Protein AF-A0A6C2CS81-F1 (afdb_monomer)

Radius of gyration: 17.57 Å; Cα contacts (8 Å, |Δi|>4): 46; chains: 1; bounding box: 49×18×47 Å

Structure (mmCIF, N/CA/C/O backbone):
data_AF-A0A6C2CS81-F1
#
_entry.id   AF-A0A6C2CS81-F1
#
loop_
_atom_site.group_PDB
_atom_site.id
_atom_site.type_symbol
_atom_site.label_atom_id
_atom_site.label_alt_id
_atom_site.label_comp_id
_atom_site.label_asym_id
_atom_site.label_entity_id
_atom_site.label_seq_id
_atom_site.pdbx_PDB_ins_code
_atom_site.Cartn_x
_atom_site.Cartn_y
_atom_site.Cartn_z
_atom_site.occupancy
_atom_site.B_iso_or_equiv
_atom_site.auth_seq_id
_atom_site.auth_comp_id
_atom_site.auth_asym_id
_atom_site.auth_atom_id
_atom_site.pdbx_PDB_model_num
ATOM 1 N N . MET A 1 1 ? -30.125 -8.688 -27.719 1.00 49.88 1 MET A N 1
ATOM 2 C CA . MET A 1 1 ? -30.479 -7.733 -26.649 1.00 49.88 1 MET A CA 1
ATOM 3 C C . MET A 1 1 ? -29.265 -7.621 -25.745 1.00 49.88 1 MET A C 1
ATOM 5 O O . MET A 1 1 ? -28.856 -8.648 -25.223 1.00 49.88 1 MET A O 1
ATOM 9 N N . SER A 1 2 ? -28.646 -6.447 -25.635 1.00 64.19 2 SER A N 1
ATOM 10 C CA . SER A 1 2 ? -27.501 -6.234 -24.738 1.00 64.19 2 SER A CA 1
ATOM 11 C C . SER A 1 2 ? -28.019 -5.623 -23.443 1.00 64.19 2 SER A C 1
ATOM 13 O O . SER A 1 2 ? -28.623 -4.554 -23.478 1.00 64.19 2 SER A O 1
ATOM 15 N N . THR A 1 3 ? -27.840 -6.312 -22.318 1.00 72.81 3 THR A N 1
ATOM 16 C CA . THR A 1 3 ? -28.207 -5.782 -21.001 1.00 72.81 3 THR A CA 1
ATOM 17 C C . THR A 1 3 ? -27.291 -4.608 -20.677 1.00 72.81 3 THR A C 1
ATOM 19 O O . THR A 1 3 ? -26.073 -4.767 -20.617 1.00 72.81 3 THR A O 1
ATOM 22 N N . GLN A 1 4 ? -27.870 -3.423 -20.504 1.00 74.44 4 GLN A N 1
ATOM 23 C CA . GLN A 1 4 ? -27.133 -2.224 -20.128 1.00 74.44 4 GLN A CA 1
ATOM 24 C C . GLN A 1 4 ? -26.682 -2.370 -18.668 1.00 74.44 4 GLN A C 1
ATOM 26 O O . GLN A 1 4 ? -27.507 -2.376 -17.758 1.00 74.44 4 GLN A O 1
ATOM 31 N N . MET A 1 5 ? -25.378 -2.552 -18.453 1.00 77.06 5 MET A N 1
ATOM 32 C CA . MET A 1 5 ? -24.788 -2.566 -17.115 1.00 77.06 5 MET A CA 1
ATOM 33 C C . MET A 1 5 ? -24.511 -1.125 -16.691 1.00 77.06 5 MET A C 1
ATOM 35 O O . MET A 1 5 ? -23.663 -0.453 -17.276 1.00 77.06 5 MET A O 1
ATOM 39 N N . THR A 1 6 ? -25.247 -0.645 -15.694 1.00 71.69 6 THR A N 1
ATOM 40 C CA . THR A 1 6 ? -25.014 0.659 -15.069 1.00 71.69 6 THR A CA 1
ATOM 41 C C . THR A 1 6 ? -24.225 0.443 -13.785 1.00 71.69 6 THR A C 1
ATOM 43 O O . THR A 1 6 ? -24.729 -0.173 -12.849 1.00 71.69 6 THR A O 1
ATOM 46 N N . PHE A 1 7 ? -22.994 0.953 -13.743 1.00 73.06 7 PHE A N 1
ATOM 47 C CA . PHE A 1 7 ? -22.192 1.002 -12.523 1.00 73.06 7 PHE A CA 1
ATOM 48 C C . PHE A 1 7 ? -22.459 2.339 -11.825 1.00 73.06 7 PHE A C 1
ATOM 50 O O . PHE A 1 7 ? -22.168 3.385 -12.411 1.00 73.06 7 PHE A O 1
ATOM 57 N N . PRO A 1 8 ? -23.055 2.347 -10.622 1.00 62.38 8 PRO A N 1
ATOM 58 C CA . PRO A 1 8 ? -23.267 3.585 -9.893 1.00 62.38 8 PRO A CA 1
ATOM 59 C C . PRO A 1 8 ? -21.915 4.172 -9.479 1.00 62.38 8 PRO A C 1
ATOM 61 O O . PRO A 1 8 ? -21.087 3.489 -8.881 1.00 62.38 8 PRO A O 1
ATOM 64 N N . VAL A 1 9 ? -21.698 5.451 -9.787 1.00 60.50 9 VAL A N 1
ATOM 65 C CA . VAL A 1 9 ? -20.630 6.233 -9.159 1.00 60.50 9 VAL A CA 1
ATOM 66 C C . VAL A 1 9 ? -21.114 6.557 -7.752 1.00 60.50 9 VAL A C 1
ATOM 68 O O . VAL A 1 9 ? -21.937 7.452 -7.572 1.00 60.50 9 VAL A O 1
ATOM 71 N N . THR A 1 10 ? -20.666 5.798 -6.759 1.00 59.78 10 THR A N 1
ATOM 72 C CA . THR A 1 10 ? -20.921 6.115 -5.352 1.00 59.78 10 THR A CA 1
ATOM 73 C C . THR A 1 10 ? -19.828 7.060 -4.847 1.00 59.78 10 THR A C 1
ATOM 75 O O . THR A 1 10 ? -18.663 6.667 -4.848 1.00 59.78 10 THR A O 1
ATOM 78 N N . PRO A 1 11 ? -20.166 8.283 -4.395 1.00 61.75 11 PRO A N 1
ATOM 79 C CA . PRO A 1 11 ? -19.229 9.181 -3.713 1.00 61.75 11 PRO A CA 1
ATOM 80 C C . PRO A 1 11 ? -18.935 8.755 -2.257 1.00 61.75 11 PRO A C 1
ATOM 82 O O . PRO A 1 11 ? -18.396 9.543 -1.483 1.00 61.75 11 PRO A O 1
ATOM 85 N N . ASP A 1 12 ? -19.311 7.528 -1.889 1.00 62.16 12 ASP A N 1
ATOM 86 C CA . ASP A 1 12 ? -19.157 6.943 -0.559 1.00 62.16 12 ASP A CA 1
ATOM 87 C C . ASP A 1 12 ? -17.696 6.587 -0.234 1.00 62.16 12 ASP A C 1
ATOM 89 O O . ASP A 1 12 ? -16.869 6.433 -1.141 1.00 62.16 12 ASP A O 1
ATOM 93 N N . PRO A 1 13 ? -17.348 6.459 1.062 1.00 68.00 13 PRO A N 1
ATOM 94 C CA . PRO A 1 13 ? -16.023 6.005 1.470 1.00 68.00 13 PRO A CA 1
ATOM 95 C C . PRO A 1 13 ? -15.674 4.648 0.836 1.00 68.00 13 PRO A C 1
ATOM 97 O O . PRO A 1 13 ? -16.539 3.798 0.631 1.00 68.00 13 PRO A O 1
ATOM 100 N N . LEU A 1 14 ? -14.380 4.428 0.562 1.00 68.38 14 LEU A N 1
ATOM 101 C CA . LEU A 1 14 ? -13.869 3.173 -0.014 1.00 68.38 14 LEU A CA 1
ATOM 102 C C . LEU A 1 14 ? -14.137 1.987 0.922 1.00 68.38 14 LEU A C 1
ATOM 104 O O . LEU A 1 14 ? -14.254 0.850 0.472 1.00 68.38 14 LEU A O 1
ATOM 108 N N . TYR A 1 15 ? -14.242 2.263 2.223 1.00 70.75 15 TYR A N 1
ATOM 109 C CA . TYR A 1 15 ? -14.526 1.284 3.257 1.00 70.75 15 TYR A CA 1
ATOM 110 C C . TYR A 1 15 ? -15.749 1.672 4.078 1.00 70.75 15 TYR A C 1
ATOM 112 O O . TYR A 1 15 ? -15.871 2.801 4.548 1.00 70.75 15 TYR A O 1
ATOM 120 N N . ILE A 1 16 ? -16.605 0.682 4.319 1.00 76.25 16 ILE A N 1
ATOM 121 C CA . ILE A 1 16 ? -17.685 0.746 5.301 1.00 76.25 16 ILE A CA 1
ATOM 122 C C . ILE A 1 16 ? -17.293 -0.177 6.453 1.00 76.25 16 ILE A 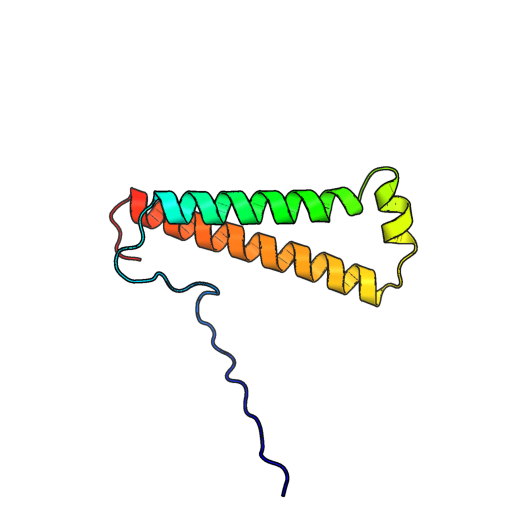C 1
ATOM 124 O O . ILE A 1 16 ? -16.854 -1.309 6.231 1.00 76.25 16 ILE A O 1
ATOM 128 N N . LEU A 1 17 ? -17.423 0.310 7.686 1.00 78.69 17 LEU A N 1
ATOM 129 C CA . LEU A 1 17 ? -17.171 -0.507 8.864 1.00 78.69 17 LEU A CA 1
ATOM 130 C C . LEU A 1 17 ? -18.285 -1.537 9.025 1.00 78.69 17 LEU A C 1
ATOM 132 O O . LEU A 1 17 ? -19.465 -1.197 9.000 1.00 78.69 17 LEU A O 1
ATOM 136 N N . ALA A 1 18 ? -17.902 -2.795 9.223 1.00 83.56 18 ALA A N 1
ATOM 137 C CA . ALA A 1 18 ? -18.843 -3.801 9.686 1.00 83.56 18 ALA A CA 1
ATOM 138 C C . ALA A 1 18 ? -19.224 -3.532 11.150 1.00 83.56 18 ALA A C 1
ATOM 140 O O . ALA A 1 18 ? -18.400 -3.055 11.940 1.00 83.56 18 ALA A O 1
ATOM 141 N N . ASP A 1 19 ? -20.453 -3.894 11.518 1.00 76.94 19 ASP A N 1
ATOM 142 C CA . ASP A 1 19 ? -20.928 -3.783 12.895 1.00 76.94 19 ASP A CA 1
ATOM 143 C C . ASP A 1 19 ? -19.991 -4.517 13.866 1.00 76.94 19 ASP A C 1
ATOM 145 O O . ASP A 1 19 ? -19.620 -5.675 13.659 1.00 76.94 19 ASP A O 1
ATOM 149 N N . GLY A 1 20 ? -19.605 -3.835 14.947 1.00 78.56 20 GLY A N 1
ATOM 150 C CA . GLY A 1 20 ? -18.764 -4.408 16.001 1.00 78.56 20 GLY A CA 1
ATOM 151 C C . GLY A 1 20 ? -17.276 -4.544 15.658 1.00 78.56 20 GLY A C 1
ATOM 152 O O . GLY A 1 20 ? -16.556 -5.230 16.388 1.00 78.56 20 GLY A O 1
ATOM 153 N N . VAL A 1 21 ? -16.789 -3.910 14.584 1.00 85.19 21 VAL A N 1
ATOM 154 C CA . VAL A 1 21 ? -15.353 -3.907 14.269 1.00 85.19 21 VAL A CA 1
ATOM 155 C C . VAL A 1 21 ? -14.538 -3.325 15.429 1.00 85.19 21 VAL A C 1
ATOM 157 O O . VAL A 1 21 ? -14.881 -2.296 16.012 1.00 85.19 21 VAL A O 1
ATOM 160 N N . SER A 1 22 ? -13.448 -4.000 15.790 1.00 87.62 22 SER A N 1
ATOM 161 C CA . SER A 1 22 ? -12.552 -3.537 16.847 1.00 87.62 22 SER A CA 1
ATOM 162 C C . SER A 1 22 ? -11.502 -2.575 16.292 1.00 87.62 22 SER A C 1
ATOM 164 O O . SER A 1 22 ? -11.089 -2.673 15.135 1.00 87.62 22 SER A O 1
ATOM 166 N N . SER A 1 23 ? -10.991 -1.684 17.143 1.00 87.00 23 SER A N 1
ATOM 167 C CA . SER A 1 23 ? -9.869 -0.803 16.792 1.00 87.00 23 SER A CA 1
ATOM 168 C C . SER A 1 23 ? -8.610 -1.578 16.377 1.00 87.00 23 SER A C 1
ATOM 170 O O . SER A 1 23 ? -7.838 -1.095 15.551 1.00 87.00 23 SER A O 1
ATOM 172 N N . ILE A 1 24 ? -8.429 -2.800 16.891 1.00 90.31 24 ILE A N 1
ATOM 173 C CA . ILE A 1 24 ? -7.334 -3.706 16.512 1.00 90.31 24 ILE A CA 1
ATOM 174 C C . ILE A 1 24 ? -7.473 -4.134 15.048 1.00 90.31 24 ILE A C 1
ATOM 176 O O . ILE A 1 24 ? -6.502 -4.059 14.303 1.00 90.31 24 ILE A O 1
ATOM 180 N N . ALA A 1 25 ? -8.678 -4.504 14.604 1.00 90.56 25 ALA A N 1
ATOM 181 C CA . ALA A 1 25 ? -8.903 -4.895 13.213 1.00 90.56 25 ALA A CA 1
ATOM 182 C C . ALA A 1 25 ? -8.613 -3.741 12.235 1.00 90.56 25 ALA A C 1
ATOM 184 O O . ALA A 1 25 ? -8.064 -3.963 11.155 1.00 90.56 25 ALA A O 1
ATOM 185 N N . ILE A 1 26 ? -8.922 -2.499 12.627 1.00 90.88 26 ILE A N 1
ATOM 186 C CA . ILE A 1 26 ? -8.575 -1.306 11.841 1.00 90.88 26 ILE A CA 1
ATOM 187 C C . ILE A 1 26 ? -7.061 -1.083 11.811 1.00 90.88 26 ILE A C 1
ATOM 189 O O . ILE A 1 26 ? -6.511 -0.813 10.743 1.00 90.88 26 ILE A O 1
ATOM 193 N N . ALA A 1 27 ? -6.374 -1.245 12.944 1.00 91.62 27 ALA A N 1
ATOM 194 C CA . ALA A 1 27 ? -4.917 -1.149 13.007 1.00 91.62 27 ALA A CA 1
ATOM 195 C C . ALA A 1 27 ? -4.227 -2.206 12.123 1.00 91.62 27 ALA A C 1
ATOM 197 O O . ALA A 1 27 ? -3.270 -1.881 11.418 1.00 91.62 27 ALA A O 1
ATOM 198 N N . ASP A 1 28 ? -4.745 -3.435 12.091 1.00 93.81 28 ASP A N 1
ATOM 199 C CA . ASP A 1 28 ? -4.237 -4.504 11.228 1.00 93.81 28 ASP A CA 1
ATOM 200 C C . ASP A 1 28 ? -4.421 -4.170 9.743 1.00 93.81 28 ASP A C 1
ATOM 202 O O . ASP A 1 28 ? -3.473 -4.292 8.961 1.00 93.81 28 ASP A O 1
ATOM 206 N N . GLN A 1 29 ? -5.605 -3.688 9.342 1.00 92.94 29 GLN A N 1
ATOM 207 C CA . GLN A 1 29 ? -5.848 -3.263 7.957 1.00 92.94 29 GLN A CA 1
ATOM 208 C C . GLN A 1 29 ? -4.953 -2.088 7.558 1.00 92.94 29 GLN A C 1
ATOM 210 O O . GLN A 1 29 ? -4.364 -2.108 6.475 1.00 92.94 29 GLN A O 1
ATOM 215 N N . LEU A 1 30 ? -4.794 -1.100 8.441 1.00 94.56 30 LEU A N 1
ATOM 216 C CA . LEU A 1 30 ? -3.906 0.037 8.218 1.00 94.56 30 LEU A CA 1
ATOM 217 C C . LEU A 1 30 ? -2.460 -0.433 8.014 1.00 94.56 30 LEU A C 1
ATOM 219 O O . LEU A 1 30 ? -1.811 -0.050 7.041 1.00 94.56 30 LEU A O 1
ATOM 223 N N . SER A 1 31 ? -1.982 -1.320 8.887 1.00 97.00 31 SER A N 1
ATOM 224 C CA . SER A 1 31 ? -0.642 -1.897 8.803 1.00 97.00 31 SER A CA 1
ATOM 225 C C . SER A 1 31 ? -0.442 -2.703 7.514 1.00 97.00 31 SER A C 1
ATOM 227 O O . SER A 1 31 ? 0.612 -2.617 6.883 1.00 97.00 31 SER A O 1
ATOM 229 N N . ALA A 1 32 ? -1.453 -3.458 7.077 1.00 96.88 32 ALA A N 1
ATOM 230 C CA . ALA A 1 32 ? -1.410 -4.187 5.814 1.00 96.88 32 ALA A CA 1
ATOM 231 C C . ALA A 1 32 ? -1.287 -3.237 4.610 1.00 96.88 32 ALA A C 1
ATOM 233 O O . ALA A 1 32 ? -0.411 -3.435 3.769 1.00 96.88 32 ALA A O 1
ATOM 234 N N . ARG A 1 33 ? -2.101 -2.173 4.541 1.00 96.88 33 ARG A N 1
ATOM 235 C CA . ARG A 1 33 ? -2.043 -1.209 3.426 1.00 96.88 33 ARG A CA 1
ATOM 236 C C . ARG A 1 33 ? -0.734 -0.435 3.383 1.00 96.88 33 ARG A C 1
ATOM 238 O O . ARG A 1 33 ? -0.184 -0.261 2.300 1.00 96.88 33 ARG A O 1
ATOM 245 N N . GLN A 1 34 ? -0.189 -0.060 4.538 1.00 98.25 34 GLN A N 1
ATOM 246 C CA . GLN A 1 34 ? 1.138 0.555 4.619 1.00 98.25 34 GLN A CA 1
ATOM 247 C C . GLN A 1 34 ? 2.224 -0.362 4.048 1.00 98.25 34 GLN A C 1
ATOM 249 O O . GLN A 1 34 ? 3.025 0.092 3.238 1.00 98.25 34 GLN A O 1
ATOM 254 N N . ARG A 1 35 ? 2.223 -1.656 4.402 1.00 98.38 35 ARG A N 1
ATOM 255 C CA . ARG A 1 35 ? 3.191 -2.625 3.854 1.00 98.38 35 ARG A CA 1
ATOM 256 C C . ARG A 1 35 ? 3.022 -2.843 2.354 1.00 98.38 35 ARG A C 1
ATOM 258 O O . ARG A 1 35 ? 4.016 -2.989 1.652 1.00 98.38 35 ARG A O 1
ATOM 265 N N . HIS A 1 36 ? 1.787 -2.871 1.856 1.00 97.94 36 HIS A N 1
ATOM 266 C CA . HIS A 1 36 ? 1.536 -3.000 0.419 1.00 97.94 36 HIS A CA 1
ATOM 267 C C . HIS A 1 36 ? 2.049 -1.778 -0.348 1.00 97.94 36 HIS A C 1
ATOM 269 O O . HIS A 1 36 ? 2.730 -1.938 -1.359 1.00 97.94 36 HIS A O 1
ATOM 275 N N . LEU A 1 37 ? 1.767 -0.568 0.148 1.00 98.31 37 LEU A N 1
ATOM 276 C CA . LEU A 1 37 ? 2.250 0.666 -0.467 1.00 98.31 37 LEU A CA 1
ATOM 277 C C . LEU A 1 37 ? 3.780 0.742 -0.438 1.00 98.31 37 LEU A C 1
ATOM 279 O O . LEU A 1 37 ? 4.387 1.066 -1.452 1.00 98.31 37 LEU A O 1
ATOM 283 N N . ASP A 1 38 ? 4.400 0.398 0.691 1.00 98.06 38 ASP A N 1
ATOM 284 C CA . ASP A 1 38 ? 5.858 0.358 0.828 1.00 98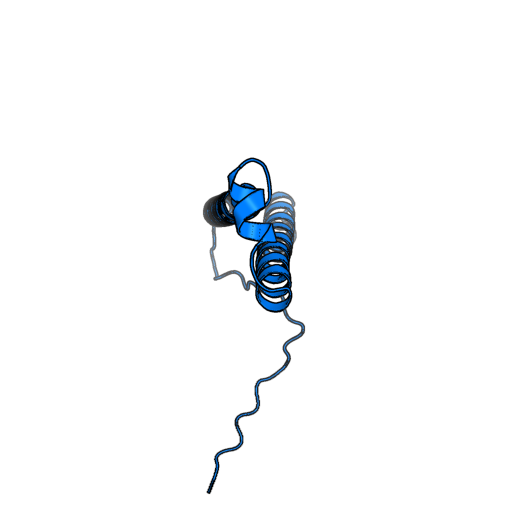.06 38 ASP A CA 1
ATOM 285 C C . ASP A 1 38 ? 6.498 -0.616 -0.173 1.00 98.06 38 ASP A C 1
ATOM 287 O O . ASP A 1 38 ? 7.420 -0.249 -0.903 1.00 98.06 38 ASP A O 1
ATOM 291 N N . ALA A 1 39 ? 5.940 -1.825 -0.300 1.00 97.19 39 ALA A N 1
ATOM 292 C CA . ALA A 1 39 ? 6.406 -2.812 -1.268 1.00 97.19 39 ALA A CA 1
ATOM 293 C C . ALA A 1 39 ? 6.303 -2.304 -2.715 1.00 97.19 39 ALA A C 1
ATOM 295 O O . ALA A 1 39 ? 7.249 -2.476 -3.486 1.00 97.19 39 ALA A O 1
ATOM 296 N N . LEU A 1 40 ? 5.202 -1.646 -3.093 1.00 96.88 40 LEU A N 1
ATOM 297 C CA . LEU A 1 40 ? 5.061 -1.080 -4.437 1.00 96.88 40 LEU A CA 1
ATOM 298 C C . LEU A 1 40 ? 6.028 0.082 -4.671 1.00 96.88 40 LEU A C 1
ATOM 300 O O . LEU A 1 40 ? 6.719 0.102 -5.687 1.00 96.88 40 LEU A O 1
ATOM 304 N N . LEU A 1 41 ? 6.142 1.015 -3.725 1.00 97.25 41 LEU A N 1
ATOM 305 C CA . LEU A 1 41 ? 7.084 2.128 -3.838 1.00 97.25 41 LEU A CA 1
ATOM 306 C C . LEU A 1 41 ? 8.532 1.637 -3.915 1.00 97.25 41 LEU A C 1
ATOM 308 O O . LEU A 1 41 ? 9.329 2.229 -4.635 1.00 97.25 41 LEU A O 1
ATOM 312 N N . SER A 1 42 ? 8.873 0.516 -3.272 1.00 96.56 42 SER A N 1
ATOM 313 C CA . SER A 1 42 ? 10.209 -0.085 -3.387 1.00 96.56 42 SER A CA 1
ATOM 314 C C . SER A 1 42 ? 10.614 -0.443 -4.821 1.00 96.56 42 SER A C 1
ATOM 316 O O . SER A 1 42 ? 11.802 -0.469 -5.138 1.00 96.56 42 SER A O 1
ATOM 318 N N . MET A 1 43 ? 9.644 -0.640 -5.718 1.00 96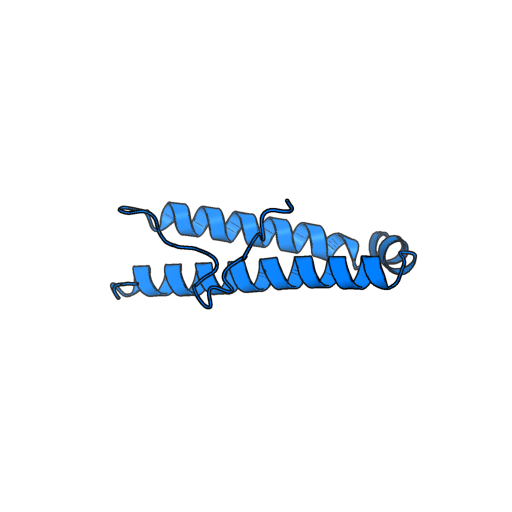.25 43 MET A N 1
ATOM 319 C CA . MET A 1 43 ? 9.896 -0.893 -7.138 1.00 96.25 43 MET A CA 1
ATOM 320 C C . MET A 1 43 ? 10.193 0.375 -7.941 1.00 96.25 43 MET A C 1
ATOM 322 O O . MET A 1 43 ? 10.658 0.270 -9.072 1.00 96.25 43 MET A O 1
ATOM 326 N N . THR A 1 44 ? 9.961 1.571 -7.393 1.00 95.88 44 THR A N 1
ATOM 327 C CA . THR A 1 44 ? 10.100 2.835 -8.136 1.00 95.88 44 THR A CA 1
ATOM 328 C C . THR A 1 44 ? 11.442 3.529 -7.903 1.00 95.88 44 THR A C 1
ATOM 330 O O . THR A 1 44 ? 11.741 4.532 -8.552 1.00 95.88 44 THR A O 1
ATOM 333 N N . TYR A 1 45 ? 12.275 3.019 -6.994 1.00 94.56 45 TYR A N 1
ATOM 334 C CA . TYR A 1 45 ? 13.589 3.577 -6.673 1.00 94.56 45 TYR A CA 1
ATOM 335 C C . TYR A 1 45 ? 14.683 2.501 -6.631 1.00 94.56 45 TYR A C 1
ATOM 337 O O . TYR A 1 45 ? 14.427 1.313 -6.803 1.00 94.56 45 TYR A O 1
ATOM 345 N N . GLY A 1 46 ? 15.938 2.928 -6.469 1.00 93.62 46 GLY A N 1
ATOM 346 C CA . GLY A 1 46 ? 17.087 2.020 -6.485 1.00 93.62 46 GLY A CA 1
ATOM 347 C C . GLY A 1 46 ? 17.307 1.346 -7.844 1.00 93.62 46 GLY A C 1
ATOM 348 O O . GLY A 1 46 ? 17.026 1.927 -8.896 1.00 93.62 46 GLY A O 1
ATOM 349 N N . GLU A 1 47 ? 17.833 0.122 -7.811 1.00 90.94 47 GLU A N 1
ATOM 350 C CA . GLU A 1 47 ? 18.077 -0.702 -9.002 1.00 90.94 47 GLU A CA 1
ATOM 351 C C . GLU A 1 47 ? 16.756 -1.080 -9.695 1.00 90.94 47 GLU A C 1
ATOM 353 O O . GLU A 1 47 ? 16.631 -0.998 -10.915 1.00 90.94 47 GLU A O 1
ATOM 358 N N . GLN A 1 48 ? 15.733 -1.384 -8.903 1.00 89.62 48 GLN A N 1
ATOM 359 C CA . GLN A 1 48 ? 14.399 -1.809 -9.314 1.00 89.62 48 GLN A CA 1
ATOM 360 C C . GLN A 1 48 ? 13.654 -0.666 -10.017 1.00 89.62 48 GLN A C 1
ATOM 362 O O . GLN A 1 48 ? 13.005 -0.885 -11.040 1.00 89.62 48 GLN A O 1
ATOM 367 N N . GLY A 1 49 ? 13.871 0.579 -9.579 1.00 93.25 49 GLY A N 1
ATOM 368 C CA . GLY A 1 49 ? 13.366 1.780 -10.249 1.00 93.25 49 GLY A CA 1
ATOM 369 C C . GLY A 1 49 ? 13.866 1.955 -11.687 1.00 93.25 49 GLY A C 1
ATOM 370 O O . GLY A 1 49 ? 13.240 2.651 -12.485 1.00 93.25 49 GLY 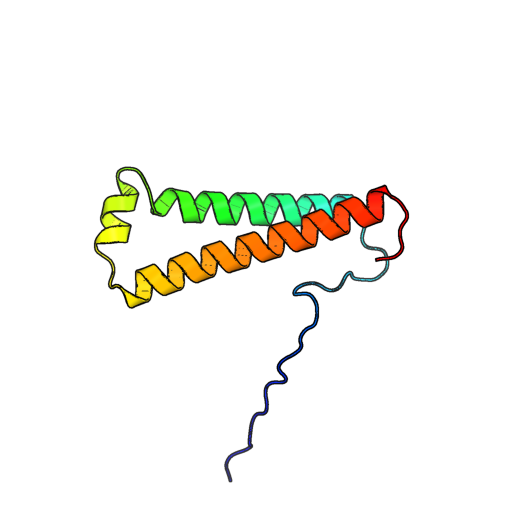A O 1
ATOM 371 N N . THR A 1 50 ? 14.983 1.326 -12.062 1.00 94.75 50 THR A N 1
ATOM 372 C CA . THR A 1 50 ? 15.427 1.289 -13.464 1.00 94.75 50 THR A CA 1
ATOM 373 C C . THR A 1 50 ? 14.503 0.421 -14.310 1.00 94.75 50 THR A C 1
ATOM 375 O O . THR A 1 50 ? 14.118 0.850 -15.393 1.00 94.75 50 THR A O 1
ATOM 378 N N . ALA A 1 51 ? 14.083 -0.741 -13.800 1.00 93.56 51 ALA A N 1
ATOM 379 C CA . ALA A 1 51 ? 13.115 -1.598 -14.482 1.00 93.56 51 ALA A CA 1
ATOM 380 C C . ALA A 1 51 ? 11.746 -0.913 -14.598 1.00 93.56 51 ALA A C 1
ATOM 382 O O . ALA A 1 51 ? 11.151 -0.935 -15.671 1.00 93.56 51 ALA A O 1
ATOM 383 N N . PHE A 1 52 ? 11.292 -0.228 -13.542 1.00 96.12 52 PHE A N 1
ATOM 384 C CA . PHE A 1 52 ? 10.062 0.571 -13.580 1.00 96.12 52 PHE A CA 1
ATOM 385 C C . PHE A 1 52 ? 10.087 1.634 -14.690 1.00 96.12 52 PHE A C 1
ATOM 387 O O . PHE A 1 52 ? 9.150 1.728 -15.476 1.00 96.12 52 PHE A O 1
ATOM 394 N N . ARG A 1 53 ? 11.191 2.381 -14.821 1.00 95.62 53 ARG A N 1
ATOM 395 C CA . ARG A 1 53 ? 11.360 3.413 -15.863 1.00 95.62 53 ARG A CA 1
ATOM 396 C C . ARG A 1 53 ? 11.479 2.865 -17.288 1.00 95.62 53 ARG A C 1
ATOM 398 O O . ARG A 1 53 ? 11.406 3.644 -18.233 1.00 95.62 53 ARG A O 1
ATOM 405 N N . MET A 1 54 ? 11.692 1.559 -17.450 1.00 96.62 54 MET A N 1
ATOM 406 C CA . MET A 1 54 ? 11.685 0.884 -18.753 1.00 96.62 54 MET A CA 1
ATOM 407 C C . MET A 1 54 ? 10.291 0.384 -19.158 1.00 96.62 54 MET A C 1
ATOM 409 O O . MET A 1 54 ? 10.120 -0.066 -20.291 1.00 96.62 54 MET A O 1
ATOM 413 N N . LEU A 1 55 ? 9.303 0.431 -18.258 1.00 96.19 55 LEU A N 1
ATOM 414 C CA . LEU A 1 55 ? 7.915 0.106 -18.583 1.00 96.19 55 LEU A CA 1
ATOM 415 C C . LEU A 1 55 ? 7.316 1.186 -19.494 1.00 96.19 55 LEU A C 1
ATOM 417 O O . LEU A 1 55 ? 7.810 2.312 -19.549 1.00 96.19 55 LEU A O 1
ATOM 421 N N . SER A 1 56 ? 6.233 0.859 -20.199 1.00 98.12 56 SER A N 1
ATOM 422 C CA . SER A 1 56 ? 5.498 1.857 -20.981 1.00 98.12 56 SER A CA 1
ATOM 423 C C . SER A 1 56 ? 4.879 2.926 -20.078 1.00 98.12 56 SER A C 1
ATOM 425 O O . SER A 1 56 ? 4.544 2.649 -18.925 1.00 98.12 56 SER A O 1
ATOM 427 N N . ASP A 1 57 ? 4.672 4.123 -20.627 1.00 97.56 57 ASP A N 1
ATOM 428 C CA . ASP A 1 57 ? 4.070 5.252 -19.906 1.00 97.56 57 ASP A CA 1
ATOM 429 C C . ASP A 1 57 ? 2.721 4.879 -19.273 1.00 97.56 57 ASP A C 1
ATOM 431 O O . ASP A 1 57 ? 2.500 5.154 -18.099 1.00 97.56 57 ASP A O 1
ATOM 435 N N . ASP A 1 58 ? 1.868 4.157 -20.008 1.00 98.19 58 ASP A N 1
ATOM 436 C CA . ASP A 1 58 ? 0.574 3.663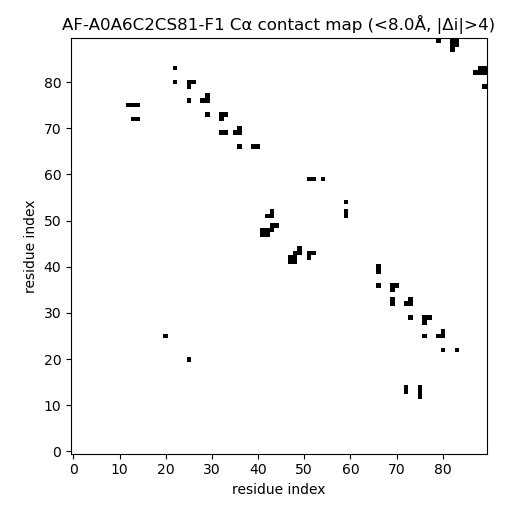 -19.512 1.00 98.19 58 ASP A CA 1
ATOM 437 C C . ASP A 1 58 ? 0.726 2.749 -18.284 1.00 98.19 58 ASP A C 1
ATOM 439 O O . ASP A 1 58 ? -0.001 2.877 -17.301 1.00 98.19 58 ASP A O 1
ATOM 443 N N . VAL A 1 59 ? 1.713 1.849 -18.287 1.00 97.50 59 VAL A N 1
ATOM 444 C CA . VAL A 1 59 ? 1.946 0.951 -17.149 1.00 97.50 59 VAL A CA 1
ATOM 445 C C . VAL A 1 59 ? 2.512 1.724 -15.961 1.00 97.50 59 VAL A C 1
ATOM 447 O O . VAL A 1 59 ? 2.105 1.471 -14.830 1.00 97.50 59 VAL A O 1
ATOM 450 N N . GLN A 1 60 ? 3.418 2.677 -16.197 1.00 97.81 60 GLN A N 1
ATOM 451 C CA . GLN A 1 60 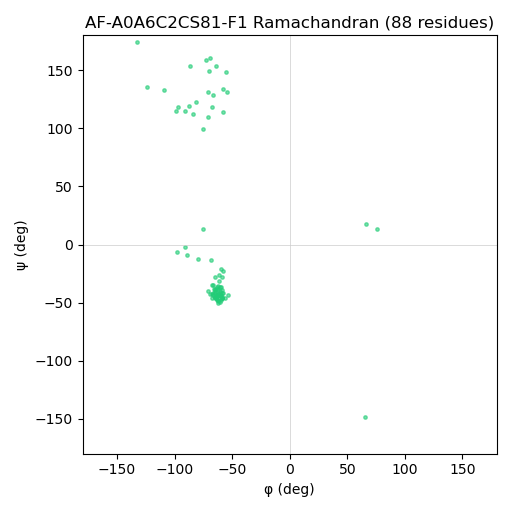? 3.944 3.540 -15.138 1.00 97.81 60 GLN A CA 1
ATOM 452 C C . GLN A 1 60 ? 2.830 4.381 -14.504 1.00 97.81 60 GLN A C 1
ATOM 454 O O . GLN A 1 60 ? 2.740 4.452 -13.280 1.00 97.81 60 GLN A O 1
ATOM 459 N N . GLU A 1 61 ? 1.951 4.970 -15.315 1.00 97.88 61 GLU A N 1
ATOM 460 C CA . GLU A 1 61 ? 0.812 5.755 -14.843 1.00 97.88 61 GLU A CA 1
ATOM 461 C C . GLU A 1 61 ? -0.153 4.891 -14.023 1.00 97.88 61 GLU A C 1
ATOM 463 O O . GLU A 1 61 ? -0.461 5.230 -12.879 1.00 97.88 61 GLU A O 1
ATOM 468 N N . ASN A 1 62 ? -0.560 3.733 -14.547 1.00 97.56 62 ASN A N 1
ATOM 469 C CA . ASN A 1 62 ? -1.440 2.799 -13.840 1.00 97.56 62 ASN A CA 1
ATOM 470 C C . ASN A 1 62 ? -0.823 2.295 -12.522 1.00 97.56 62 ASN A C 1
ATOM 472 O O . ASN A 1 62 ? -1.522 2.141 -11.518 1.00 97.56 62 ASN A O 1
ATOM 476 N N . PHE A 1 63 ? 0.495 2.084 -12.489 1.00 97.75 63 PHE A N 1
ATOM 477 C CA . PHE A 1 63 ? 1.214 1.724 -11.268 1.00 97.75 63 PHE A CA 1
ATOM 478 C C . PHE A 1 63 ? 1.167 2.851 -10.228 1.00 97.75 63 PHE A C 1
ATOM 480 O O . PHE A 1 63 ? 0.882 2.606 -9.054 1.00 97.75 63 PHE A O 1
ATOM 487 N N . MET A 1 64 ? 1.401 4.097 -10.647 1.00 97.7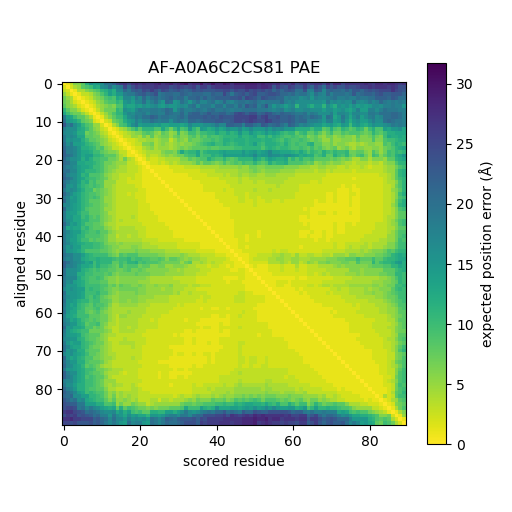5 64 MET A N 1
ATOM 488 C CA . MET A 1 64 ? 1.325 5.252 -9.749 1.00 97.75 64 MET A CA 1
ATOM 489 C C . MET A 1 64 ? -0.102 5.499 -9.251 1.00 97.75 64 MET A C 1
ATOM 491 O O . MET A 1 64 ? -0.281 5.840 -8.080 1.00 97.75 64 MET A O 1
ATOM 495 N N . TRP A 1 65 ? -1.115 5.251 -10.083 1.00 96.94 65 TRP A N 1
ATOM 496 C CA . TRP A 1 65 ? -2.513 5.251 -9.654 1.00 96.94 65 TRP A CA 1
ATOM 497 C C . TRP A 1 65 ? -2.783 4.210 -8.571 1.00 96.94 65 TRP A C 1
ATOM 499 O O . TRP A 1 65 ? -3.404 4.548 -7.566 1.00 96.94 65 TRP A O 1
ATOM 509 N N . ALA A 1 66 ? -2.261 2.987 -8.705 1.00 96.56 66 ALA A N 1
ATOM 510 C CA . ALA A 1 66 ? -2.403 1.958 -7.674 1.00 96.56 66 ALA A CA 1
ATOM 511 C C . ALA A 1 66 ? -1.765 2.381 -6.336 1.00 96.56 66 ALA A C 1
ATOM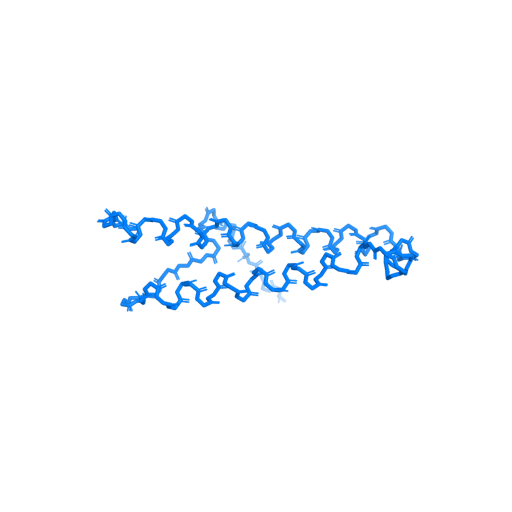 513 O O . ALA A 1 66 ? -2.370 2.207 -5.274 1.00 96.56 66 ALA A O 1
ATOM 514 N N . CYS A 1 67 ? -0.579 2.999 -6.375 1.00 97.94 67 CYS A N 1
ATOM 515 C CA . CYS A 1 67 ? 0.044 3.591 -5.189 1.00 97.94 67 CYS A CA 1
ATOM 516 C C . CYS A 1 67 ? -0.838 4.688 -4.567 1.00 97.94 67 CYS A C 1
ATOM 518 O O . CYS A 1 67 ? -1.012 4.716 -3.348 1.00 97.94 67 CYS A O 1
ATOM 520 N N . ASN A 1 68 ? -1.427 5.569 -5.384 1.00 96.31 68 ASN A N 1
ATOM 521 C CA . ASN A 1 68 ? -2.322 6.616 -4.891 1.00 96.31 68 ASN A CA 1
ATOM 522 C C . ASN A 1 68 ? -3.607 6.040 -4.270 1.00 96.31 68 ASN A C 1
ATOM 524 O O . ASN A 1 68 ? -4.021 6.493 -3.207 1.00 96.31 68 ASN A O 1
ATOM 528 N N . SER A 1 69 ? -4.204 5.007 -4.870 1.00 94.19 69 SER A N 1
ATOM 529 C CA . SER A 1 69 ? -5.371 4.323 -4.298 1.00 94.19 69 SER A CA 1
ATOM 530 C C . SER A 1 69 ? -5.066 3.745 -2.914 1.00 94.19 69 SER A C 1
ATOM 532 O O . SER A 1 69 ? -5.817 3.991 -1.973 1.00 94.19 69 SER A O 1
ATOM 534 N N . LEU A 1 70 ? -3.924 3.067 -2.739 1.00 96.06 70 LEU A N 1
ATOM 535 C CA . LEU A 1 70 ? -3.497 2.575 -1.422 1.00 96.06 70 LEU A CA 1
ATOM 536 C C . LEU A 1 70 ? -3.249 3.712 -0.423 1.00 96.06 70 LEU A C 1
ATOM 538 O O . LEU A 1 70 ? -3.556 3.569 0.760 1.00 96.06 70 LEU A O 1
ATOM 542 N N . PHE A 1 71 ? -2.707 4.843 -0.877 1.00 96.19 71 PHE A N 1
ATOM 543 C CA . PHE A 1 71 ? -2.535 6.022 -0.032 1.00 96.19 71 PHE A CA 1
ATOM 544 C C . PHE A 1 71 ? -3.881 6.580 0.459 1.00 96.19 71 PHE A C 1
ATOM 546 O O . PHE A 1 71 ? -4.031 6.861 1.651 1.00 96.19 71 PHE A O 1
ATOM 553 N N . ASP A 1 72 ? -4.880 6.689 -0.419 1.00 94.06 72 ASP A N 1
ATOM 554 C CA . ASP A 1 72 ? -6.225 7.131 -0.042 1.00 94.06 72 ASP A CA 1
ATOM 555 C C . ASP A 1 72 ? -6.905 6.165 0.939 1.00 94.06 72 ASP A C 1
ATOM 557 O O . ASP A 1 72 ? -7.542 6.601 1.902 1.00 94.06 72 ASP A O 1
ATOM 561 N N . GLU A 1 73 ? -6.706 4.860 0.762 1.00 92.94 73 GLU A N 1
ATOM 562 C CA . GLU A 1 73 ? -7.168 3.839 1.705 1.00 92.94 73 GLU A CA 1
ATOM 563 C C . GLU A 1 73 ? -6.525 3.985 3.093 1.00 92.94 73 GLU A C 1
ATOM 565 O O . GLU A 1 73 ? -7.223 3.983 4.109 1.00 92.94 73 GLU A O 1
ATOM 570 N N . ILE A 1 74 ? -5.199 4.158 3.154 1.00 95.44 74 ILE A N 1
ATOM 571 C CA . ILE A 1 74 ? -4.459 4.407 4.405 1.00 95.44 74 ILE A CA 1
ATOM 572 C C . ILE A 1 74 ? -4.996 5.662 5.096 1.00 95.44 74 ILE A C 1
ATOM 574 O O . ILE A 1 74 ? -5.171 5.674 6.320 1.00 95.44 74 ILE A O 1
ATOM 578 N N . ARG A 1 75 ? -5.275 6.717 4.324 1.00 93.88 75 ARG A N 1
ATOM 579 C CA . ARG A 1 75 ? -5.823 7.975 4.835 1.00 93.88 75 ARG A CA 1
ATOM 580 C C . ARG A 1 75 ? -7.211 7.773 5.441 1.00 93.88 75 ARG A C 1
ATOM 582 O O . ARG A 1 75 ? -7.429 8.228 6.563 1.00 93.88 75 ARG A O 1
ATOM 589 N N . GLN A 1 76 ? -8.116 7.067 4.761 1.00 90.75 76 GLN A N 1
ATOM 590 C CA . GLN A 1 76 ? -9.444 6.756 5.305 1.00 90.75 76 GLN A CA 1
ATOM 591 C C . GLN A 1 76 ? -9.357 5.896 6.570 1.00 90.75 76 GLN A C 1
ATOM 593 O O . GLN A 1 76 ? -9.941 6.255 7.590 1.00 90.75 76 GLN A O 1
ATOM 598 N N . LEU A 1 77 ? -8.575 4.812 6.555 1.00 91.50 77 LEU A N 1
ATOM 599 C CA . LEU A 1 77 ? -8.400 3.949 7.730 1.00 91.50 77 LEU A CA 1
ATOM 600 C C . LEU A 1 77 ? -7.811 4.711 8.926 1.00 91.50 77 LEU A C 1
ATOM 602 O O . LEU A 1 77 ? -8.222 4.487 10.063 1.00 91.50 77 LEU A O 1
ATOM 606 N N . SER A 1 78 ? -6.896 5.653 8.681 1.00 92.44 78 SER A N 1
ATOM 607 C CA . SER A 1 78 ? -6.340 6.514 9.732 1.00 92.44 78 SER A CA 1
ATOM 608 C C . SER A 1 78 ? -7.386 7.463 10.320 1.00 92.44 78 SER A C 1
ATOM 610 O O . SER A 1 78 ? -7.433 7.634 11.537 1.00 92.44 78 SER A O 1
ATOM 612 N N . GLN A 1 79 ? -8.241 8.058 9.483 1.00 90.75 79 GLN A N 1
ATOM 613 C CA . GLN A 1 79 ? -9.343 8.915 9.940 1.00 90.75 79 GLN A CA 1
ATOM 614 C C . GLN A 1 79 ? -10.345 8.123 10.787 1.00 90.75 79 GLN A C 1
ATOM 616 O O . GLN A 1 79 ? -10.729 8.573 11.864 1.00 90.75 79 GLN A O 1
ATOM 621 N N . ILE A 1 80 ? -10.696 6.912 10.349 1.00 88.19 80 ILE A N 1
ATOM 622 C CA . ILE A 1 80 ? -11.570 6.002 11.095 1.00 88.19 80 ILE A CA 1
ATOM 623 C C . ILE A 1 80 ? -10.949 5.642 12.451 1.00 88.19 80 ILE A C 1
ATOM 625 O O . ILE A 1 80 ? -11.605 5.770 13.484 1.00 88.19 80 ILE A O 1
ATOM 629 N N . ALA A 1 81 ? -9.674 5.241 12.473 1.00 89.00 81 ALA A N 1
ATOM 630 C CA . ALA A 1 81 ? -8.975 4.887 13.708 1.00 89.00 81 ALA A CA 1
ATOM 631 C C . ALA A 1 81 ? -8.944 6.053 14.712 1.00 89.00 81 ALA A C 1
ATOM 633 O O . ALA A 1 81 ? -9.132 5.848 15.913 1.00 89.00 81 ALA A O 1
ATOM 634 N N . GLN A 1 82 ? -8.748 7.283 14.225 1.00 87.81 82 GLN A N 1
ATOM 635 C CA . GLN A 1 82 ? -8.805 8.493 15.046 1.00 87.81 82 GLN A CA 1
ATOM 636 C C . GLN A 1 82 ? -10.219 8.771 1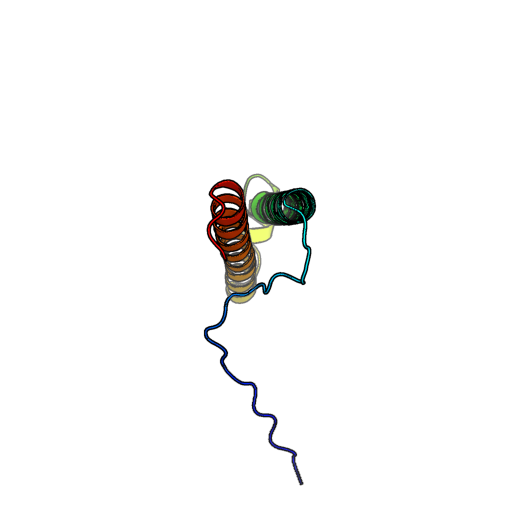5.572 1.00 87.81 82 GLN A C 1
ATOM 638 O O . GLN A 1 82 ? -10.363 9.071 16.757 1.00 87.81 82 GLN A O 1
ATOM 643 N N . GLY A 1 83 ? -11.253 8.627 14.736 1.00 86.69 83 GLY A N 1
ATOM 644 C CA . GLY A 1 83 ? -12.654 8.777 15.148 1.00 86.69 83 GLY A CA 1
ATOM 645 C C . GLY A 1 83 ? -13.037 7.804 16.266 1.00 86.69 83 GLY A C 1
ATOM 646 O O . GLY A 1 83 ? -13.574 8.219 17.295 1.00 86.69 83 GLY A O 1
ATOM 647 N N . MET A 1 84 ? -12.637 6.534 16.133 1.00 82.81 84 MET A N 1
ATOM 648 C CA . MET A 1 84 ? -12.840 5.512 17.166 1.00 82.81 84 MET A CA 1
ATOM 649 C C . MET A 1 84 ? -12.117 5.846 18.477 1.00 82.81 84 MET A C 1
ATOM 651 O O . MET A 1 84 ? -12.694 5.688 19.552 1.00 82.81 84 MET A O 1
ATOM 655 N N . ALA A 1 85 ? -10.874 6.335 18.412 1.00 81.12 85 ALA A N 1
ATOM 656 C CA . ALA A 1 85 ? -10.116 6.734 19.600 1.00 81.12 85 ALA A CA 1
ATOM 657 C C . ALA A 1 85 ? -10.745 7.931 20.339 1.00 81.12 85 ALA A C 1
ATOM 659 O O . ALA A 1 85 ? -10.579 8.063 21.550 1.00 81.12 85 ALA A O 1
ATOM 660 N N . GLN A 1 86 ? -11.471 8.790 19.620 1.00 79.62 86 GLN A N 1
ATOM 661 C CA . GLN A 1 86 ? -12.144 9.971 20.166 1.00 79.62 86 GLN A CA 1
ATOM 662 C C . GLN A 1 86 ? -13.591 9.698 20.613 1.00 79.62 86 GLN A C 1
ATOM 664 O O . GLN A 1 86 ? -14.243 10.602 21.131 1.00 79.62 86 GLN A O 1
ATOM 669 N N . GLY A 1 87 ? -14.106 8.474 20.431 1.00 65.44 87 GLY A N 1
ATOM 670 C CA . GLY A 1 87 ? -15.497 8.129 20.749 1.00 65.44 87 GLY A CA 1
ATOM 671 C C . GLY A 1 87 ? -16.527 8.848 19.868 1.00 65.44 87 GLY A C 1
ATOM 672 O O . GLY A 1 87 ? -17.699 8.923 20.233 1.00 65.44 87 GLY A O 1
ATOM 673 N N . VAL A 1 88 ? -16.098 9.395 18.728 1.00 58.59 88 VAL A N 1
ATOM 674 C CA . VAL A 1 88 ? -16.985 10.009 17.740 1.00 58.59 88 VAL A CA 1
ATOM 675 C C . VAL A 1 88 ? -17.567 8.876 16.903 1.00 58.59 88 VAL A C 1
ATOM 677 O O . VAL A 1 88 ? -16.814 8.081 16.343 1.00 58.59 88 VAL A O 1
ATOM 680 N N . ALA A 1 89 ? -18.898 8.771 16.857 1.00 50.69 89 ALA A N 1
ATOM 681 C CA . ALA A 1 89 ? -19.574 7.835 15.965 1.00 50.69 89 ALA A CA 1
ATOM 682 C C . ALA A 1 89 ? -19.157 8.157 14.520 1.00 50.69 89 ALA A C 1
ATOM 684 O O . ALA A 1 89 ? -19.414 9.264 14.043 1.00 50.69 89 ALA A O 1
ATOM 685 N N . VAL A 1 90 ? -18.441 7.216 13.901 1.00 51.91 90 VAL A N 1
ATOM 686 C CA . VAL A 1 90 ? -18.054 7.231 12.483 1.00 51.91 90 VAL A CA 1
ATOM 687 C C . VAL A 1 90 ? -19.251 6.807 11.648 1.00 51.91 90 VAL A C 1
ATOM 689 O O . VAL A 1 90 ? -19.897 5.812 12.049 1.00 51.91 90 VAL A O 1
#

Nearest PDB structures (foldseek):
  4l0r-assembly1_A  TM=4.338E-01  e=3.611E+00  Homo sapiens
  7p47-assembly1_B  TM=5.195E-01  e=6.233E+00  Saccharomyces cerevisiae
  3na7-assembly1_A  TM=4.869E-01  e=6.233E+00  Helicobacter pylori NCTC 11638
  3mtt-assembly1_A  TM=4.840E-01  e=5.521E+00  Homo sapiens

Foldseek 3Di:
DDDDDDDDPDPDQPDDDDPPDDLVNLVVVLVVLVVVLVVLVVCCDDPNVVVLVVDDPVVNVVSVVVSVVSVSVNVVSVVVSVCVVVVNDD

Secondary structure (DSSP, 8-state):
-----------S-S--PPTT--HHHHHHHHHHHHHHHHHHHHTSSTTHHHHHHTS-HHHHHHHHHHHHHHHHHHHHHHHHHHHHHTT---

Organism: NCBI:txid1552750

Mean predicted aligned error: 7.33 Å

pLDDT: mean 86.78, std 13.16, range [49.88, 98.38]

Solvent-accessible surface area (backbone atoms only — not comparable to full-atom values): 5488 Å² total; per-residue (Å²): 136,82,84,83,82,82,80,81,89,69,94,63,73,98,68,79,86,60,90,87,70,50,74,63,59,49,51,51,52,37,52,49,39,52,52,52,39,51,59,56,54,56,40,64,41,77,78,46,18,53,59,46,71,68,48,54,69,70,57,47,51,53,51,52,48,52,47,49,53,39,50,52,50,38,50,50,46,50,52,52,52,50,29,60,77,68,72,45,89,122

Sequence (90 aa):
MSTQMTFPVTPDPLYILADGVSSIAIADQLSARQRHLDALLSMTYGEQGTAFRMLSDDVQENFMWACNSLFDEIRQLSQIAQGMAQGVAV